Protein AF-A0AA96Q2I9-F1 (afdb_monomer_lite)

Foldseek 3Di:
DDDDDDWDKDKFQCPAVQQPDFPPFDDPDRGMEIETPDPDDPVPDPCPSVVVVVVRCVVPVKYKYWADPPPVVVVVSCVVVPWDFGGWTQHPVPRDIIGMTMGD

Secondary structure (DSSP, 8-state):
-------PEEEESS-SGGGS--BSS--S--S-EEEE------SSSTTHHHHHHHHHHHHHS-EEEEE-TT-HHHHHHHHHTT-EEEEEEE-TTT--EEEEEEE-

pLDDT: mean 85.12, std 15.34, range [35.16, 98.19]

Radius of gyration: 13.35 Å; chains: 1; bounding box: 28×40×28 Å

Sequence (104 aa):
MRSRRYSSISRGVDIDPSYRLIENGAWGNPGEYGVVHRLAGSGNVRGVGEYCLNWAFAQCHHLRVDTHADNLPMQRLLGKLGFTQRGIIYVREDHDPRLAYDKF

Structure (mmCIF, N/CA/C/O backbone):
data_AF-A0AA96Q2I9-F1
#
_entry.id   AF-A0AA96Q2I9-F1
#
loop_
_atom_site.group_PDB
_atom_site.id
_atom_site.type_symbol
_atom_site.label_atom_id
_atom_site.label_alt_id
_atom_site.label_comp_id
_atom_site.label_asym_id
_atom_site.label_entity_id
_atom_site.label_seq_id
_atom_site.pdbx_PDB_ins_code
_atom_site.Cartn_x
_atom_site.Cartn_y
_atom_site.Cartn_z
_atom_site.occupancy
_atom_site.B_iso_or_equiv
_atom_site.auth_seq_id
_atom_site.auth_comp_id
_atom_site.auth_asym_id
_atom_site.auth_atom_id
_atom_site.pdbx_PDB_model_num
ATOM 1 N N . MET A 1 1 ? -9.618 25.478 -15.818 1.00 35.34 1 MET A N 1
ATOM 2 C CA . MET A 1 1 ? -10.262 25.374 -14.486 1.00 35.34 1 MET A CA 1
ATOM 3 C C . MET A 1 1 ? -9.832 24.045 -13.865 1.00 35.34 1 MET A C 1
ATOM 5 O O . MET A 1 1 ? -9.754 23.060 -14.583 1.00 35.34 1 MET A O 1
ATOM 9 N N . ARG A 1 2 ? -9.388 24.049 -12.602 1.00 39.00 2 ARG A N 1
ATOM 10 C CA . ARG A 1 2 ? -8.537 23.017 -11.970 1.00 39.00 2 ARG A CA 1
ATOM 11 C C . ARG A 1 2 ? -9.205 21.631 -11.878 1.00 39.00 2 ARG A C 1
ATOM 13 O O . ARG A 1 2 ? -10.204 21.484 -11.184 1.00 39.00 2 ARG A O 1
ATOM 20 N N . SER A 1 3 ? -8.593 20.616 -12.493 1.00 35.16 3 SER A N 1
ATOM 21 C CA . SER A 1 3 ? -8.926 19.196 -12.300 1.00 35.16 3 SER A CA 1
ATOM 22 C C . SER A 1 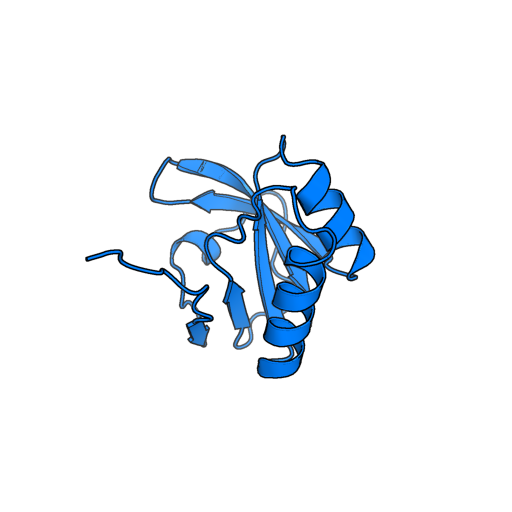3 ? -8.530 18.753 -10.886 1.00 35.16 3 SER A C 1
ATOM 24 O O . SER A 1 3 ? -7.362 18.467 -10.623 1.00 35.16 3 SER A O 1
ATOM 26 N N . ARG A 1 4 ? -9.499 18.683 -9.969 1.00 40.72 4 ARG A N 1
ATOM 27 C CA . ARG A 1 4 ? -9.346 18.000 -8.678 1.00 40.72 4 ARG A CA 1
ATOM 28 C C . ARG A 1 4 ? -9.457 16.492 -8.918 1.00 40.72 4 ARG A C 1
ATOM 30 O O . ARG A 1 4 ? -10.554 15.992 -9.137 1.00 40.72 4 ARG A O 1
ATOM 37 N N . ARG A 1 5 ? -8.333 15.770 -8.908 1.00 35.25 5 ARG A N 1
ATOM 38 C CA . ARG A 1 5 ? -8.345 14.300 -8.874 1.00 35.25 5 ARG A CA 1
ATOM 39 C C . ARG A 1 5 ? -8.586 13.874 -7.427 1.00 35.25 5 ARG A C 1
ATOM 41 O O . ARG A 1 5 ? -7.690 14.003 -6.600 1.00 35.25 5 ARG A O 1
ATOM 48 N N . TYR A 1 6 ? -9.805 13.440 -7.121 1.00 41.75 6 TYR A N 1
ATOM 49 C CA . TYR A 1 6 ? -10.090 12.696 -5.897 1.00 41.75 6 TYR A CA 1
ATOM 50 C C . TYR A 1 6 ? -9.620 11.251 -6.097 1.00 41.75 6 TYR A C 1
ATOM 52 O O . TYR A 1 6 ? -9.762 10.704 -7.190 1.00 41.75 6 TYR A O 1
ATOM 60 N N . SER A 1 7 ? -9.021 10.661 -5.067 1.00 50.88 7 SER A N 1
ATOM 61 C CA . SER A 1 7 ? -8.570 9.270 -5.047 1.00 50.88 7 SER A CA 1
ATOM 62 C C . SER A 1 7 ? -9.736 8.338 -5.399 1.00 50.88 7 SER A C 1
ATOM 64 O O . SER A 1 7 ? -10.703 8.255 -4.647 1.00 50.88 7 SER A O 1
ATOM 66 N N . SER A 1 8 ? -9.684 7.669 -6.551 1.00 61.09 8 SER A N 1
ATOM 67 C CA . SER A 1 8 ? -10.686 6.676 -6.950 1.00 61.09 8 SER A CA 1
ATOM 68 C C . SER A 1 8 ? -10.296 5.302 -6.411 1.00 61.09 8 SER A C 1
ATOM 70 O O . SER A 1 8 ? -9.148 4.889 -6.583 1.00 61.09 8 SER A O 1
ATOM 72 N N . ILE A 1 9 ? -11.245 4.591 -5.800 1.00 66.75 9 ILE A N 1
ATOM 73 C CA . ILE A 1 9 ? -11.108 3.163 -5.496 1.00 66.75 9 ILE A CA 1
ATOM 74 C C . ILE A 1 9 ? -11.709 2.358 -6.651 1.00 66.75 9 ILE A C 1
ATOM 76 O O . ILE A 1 9 ? -12.891 2.501 -6.960 1.00 66.75 9 ILE A O 1
ATOM 80 N N . SER A 1 10 ? -10.895 1.522 -7.285 1.00 74.50 10 SER A N 1
ATOM 81 C CA . SER A 1 10 ? -11.355 0.495 -8.230 1.00 74.50 10 SER A CA 1
ATOM 82 C C . SER A 1 10 ? -11.523 -0.822 -7.469 1.00 74.50 10 SER A C 1
ATOM 84 O O . SER A 1 10 ? -10.743 -1.063 -6.548 1.00 74.50 10 SER A O 1
ATOM 86 N N . ARG A 1 11 ? -12.514 -1.660 -7.813 1.00 76.88 11 ARG A N 1
ATOM 87 C CA . ARG A 1 11 ? -12.771 -2.965 -7.163 1.00 76.88 11 ARG A CA 1
ATOM 88 C C . ARG A 1 11 ? -13.035 -4.069 -8.181 1.00 76.88 11 ARG A C 1
ATOM 90 O O . ARG A 1 11 ? -13.645 -3.795 -9.213 1.00 76.88 11 ARG A O 1
ATOM 97 N N . GLY A 1 12 ? -12.612 -5.290 -7.863 1.00 78.94 12 GLY A N 1
ATOM 98 C CA . GLY A 1 12 ? -12.860 -6.499 -8.653 1.00 78.94 12 GLY A CA 1
ATOM 99 C C . GLY A 1 12 ? -11.698 -7.491 -8.570 1.00 78.94 12 GLY A C 1
ATOM 100 O O . GLY A 1 12 ? -10.789 -7.329 -7.755 1.00 78.94 12 GLY A O 1
ATOM 101 N N . VAL A 1 13 ? -11.715 -8.501 -9.438 1.00 74.06 13 VAL A N 1
ATOM 102 C CA . VAL A 1 13 ? -10.584 -9.419 -9.659 1.00 74.06 13 VAL A CA 1
ATOM 103 C C . VAL A 1 13 ? -9.685 -8.851 -10.762 1.00 74.06 13 VAL A C 1
ATOM 105 O O . VAL A 1 13 ? -10.188 -8.370 -11.775 1.00 74.06 13 VAL A O 1
ATOM 108 N N . ASP A 1 14 ? -8.363 -8.889 -10.569 1.00 77.81 14 ASP A N 1
ATOM 109 C CA . ASP A 1 14 ? -7.349 -8.499 -11.570 1.00 77.81 14 ASP A CA 1
ATOM 110 C C . ASP A 1 14 ? -7.529 -7.106 -12.201 1.00 77.81 14 ASP A C 1
ATOM 112 O O . ASP A 1 14 ? -7.186 -6.869 -13.369 1.00 77.81 14 ASP A O 1
ATOM 116 N N . ILE A 1 15 ? -8.037 -6.169 -11.398 1.00 81.88 15 ILE A N 1
ATOM 117 C CA . ILE A 1 15 ? -8.396 -4.803 -11.806 1.00 81.88 15 ILE A CA 1
ATOM 118 C C . ILE A 1 15 ? -7.206 -3.896 -12.108 1.00 81.88 15 ILE A C 1
ATOM 120 O O . ILE A 1 15 ? -7.361 -2.901 -12.813 1.00 81.88 15 ILE A O 1
ATOM 124 N N . ASP A 1 16 ? -6.029 -4.241 -11.592 1.00 83.25 16 ASP A N 1
ATOM 125 C CA . ASP A 1 16 ? -4.771 -3.581 -11.918 1.00 83.25 16 ASP A CA 1
ATOM 126 C C . ASP A 1 16 ? -3.790 -4.635 -12.447 1.00 83.25 16 ASP A C 1
ATOM 128 O O . ASP A 1 16 ? -3.395 -5.540 -11.701 1.00 83.25 16 ASP A O 1
ATOM 132 N N . PRO A 1 17 ? -3.377 -4.544 -13.722 1.00 88.00 17 PRO A N 1
ATOM 133 C CA . PRO A 1 17 ? -2.407 -5.463 -14.294 1.00 88.00 17 PRO A CA 1
ATOM 134 C C . PRO A 1 17 ? -1.063 -5.529 -13.554 1.00 88.00 17 PRO A C 1
ATOM 136 O O . PRO A 1 17 ? -0.405 -6.565 -13.631 1.00 88.00 17 PRO A O 1
ATOM 139 N N . SER A 1 18 ? -0.661 -4.468 -12.848 1.00 89.06 18 SER A N 1
ATOM 140 C CA . SER A 1 18 ? 0.579 -4.417 -12.057 1.00 89.06 18 SER A CA 1
ATOM 141 C C . SER A 1 18 ? 0.523 -5.327 -10.825 1.00 89.06 18 SER A C 1
ATOM 143 O O . SER A 1 18 ? 1.555 -5.692 -10.281 1.00 89.06 18 SER A O 1
ATOM 145 N N . TYR A 1 19 ? -0.676 -5.735 -10.400 1.00 90.19 19 TYR A N 1
ATOM 146 C CA . TYR A 1 19 ? -0.898 -6.550 -9.201 1.00 90.19 19 TYR A CA 1
ATOM 147 C C . TYR A 1 19 ? -1.041 -8.046 -9.520 1.00 90.19 19 TYR A C 1
ATOM 149 O O . TYR A 1 19 ? -1.229 -8.854 -8.610 1.00 90.19 19 TYR A O 1
ATOM 157 N N . ARG A 1 20 ? -0.961 -8.433 -10.800 1.00 89.19 20 ARG A N 1
ATOM 158 C CA . ARG A 1 20 ? -1.087 -9.837 -11.233 1.00 89.19 20 ARG A CA 1
ATOM 159 C C . ARG A 1 20 ? 0.162 -10.658 -10.946 1.00 89.19 20 ARG A C 1
ATOM 161 O O . ARG A 1 20 ? 0.062 -11.854 -10.699 1.00 89.19 20 ARG A O 1
ATOM 168 N N . LEU A 1 21 ? 1.326 -10.017 -11.008 1.00 90.75 21 LEU A N 1
ATOM 169 C CA . LEU A 1 21 ? 2.616 -10.634 -10.736 1.00 90.75 21 LEU A CA 1
ATOM 170 C C . LEU A 1 21 ? 3.186 -10.024 -9.465 1.00 90.75 21 LEU A C 1
ATOM 172 O O . LEU A 1 21 ? 3.232 -8.805 -9.333 1.00 90.75 21 LEU A O 1
ATOM 176 N N . ILE A 1 22 ? 3.606 -10.886 -8.548 1.00 95.06 22 ILE A N 1
ATOM 177 C CA . ILE A 1 22 ? 4.281 -10.505 -7.315 1.00 95.06 22 ILE A CA 1
ATOM 178 C C . ILE A 1 22 ? 5.518 -11.385 -7.157 1.00 95.06 22 ILE A C 1
ATOM 180 O O . ILE A 1 22 ? 5.452 -12.602 -7.319 1.00 95.06 22 ILE A O 1
ATOM 184 N N . GLU A 1 23 ? 6.652 -10.754 -6.883 1.00 96.88 23 GLU A N 1
ATOM 185 C CA . GLU A 1 23 ? 7.930 -11.414 -6.641 1.00 96.88 23 GLU A CA 1
ATOM 186 C C . GLU A 1 23 ? 8.245 -11.446 -5.147 1.00 96.88 23 GLU A C 1
ATOM 188 O O . GLU A 1 23 ? 7.790 -10.597 -4.375 1.00 96.88 23 GLU A O 1
ATOM 193 N N . ASN A 1 24 ? 9.059 -12.421 -4.736 1.00 96.00 24 ASN A N 1
ATOM 194 C CA . ASN A 1 24 ? 9.500 -12.587 -3.348 1.00 96.00 24 ASN A CA 1
ATOM 195 C C . ASN A 1 24 ? 8.339 -12.661 -2.339 1.00 96.00 24 ASN A C 1
ATOM 197 O O . ASN A 1 24 ? 8.443 -12.174 -1.214 1.00 96.00 24 ASN A O 1
ATOM 201 N N . GLY A 1 25 ? 7.234 -13.284 -2.754 1.00 95.56 25 GLY A N 1
ATOM 202 C CA . GLY A 1 25 ? 6.091 -13.588 -1.905 1.00 95.56 25 GLY A CA 1
ATOM 203 C C . GLY A 1 25 ? 4.816 -13.834 -2.710 1.00 95.56 25 GLY A C 1
ATOM 204 O O . GLY A 1 25 ? 4.880 -14.231 -3.871 1.00 95.56 25 GLY A O 1
ATOM 205 N N . ALA A 1 26 ? 3.660 -13.664 -2.073 1.00 95.94 26 ALA A N 1
ATOM 206 C CA . ALA A 1 26 ? 2.350 -13.938 -2.656 1.00 95.94 26 ALA A CA 1
ATOM 207 C C . ALA A 1 26 ? 1.253 -13.135 -1.946 1.00 95.94 26 ALA A C 1
ATOM 209 O O . ALA A 1 26 ? 1.360 -12.849 -0.752 1.00 95.94 26 ALA A O 1
ATOM 210 N N . TRP A 1 27 ? 0.171 -12.816 -2.662 1.00 95.25 27 TRP A N 1
ATOM 211 C CA . TRP A 1 27 ? -1.037 -12.240 -2.063 1.00 95.25 27 TRP A CA 1
ATOM 212 C C . TRP A 1 27 ? -1.674 -13.209 -1.063 1.00 95.25 27 TRP A C 1
ATOM 214 O O . TRP A 1 27 ? -1.718 -14.413 -1.308 1.00 95.25 27 TRP A O 1
ATOM 224 N N . GLY A 1 28 ? -2.197 -12.692 0.051 1.00 93.69 28 GLY A N 1
ATOM 225 C CA . GLY A 1 28 ? -2.799 -13.529 1.091 1.00 93.69 28 GLY A CA 1
ATOM 226 C C . GLY A 1 28 ? -4.216 -14.005 0.764 1.00 93.69 28 GLY A C 1
ATOM 227 O O . GLY A 1 28 ? -4.673 -14.988 1.343 1.00 93.69 28 GLY A O 1
ATOM 228 N N . ASN A 1 29 ? -4.904 -13.337 -0.168 1.00 90.75 29 ASN A N 1
ATOM 229 C CA . ASN A 1 29 ? -6.245 -13.704 -0.613 1.00 90.75 29 ASN A CA 1
ATOM 230 C C . ASN A 1 29 ? -6.404 -13.457 -2.135 1.00 90.75 29 ASN A C 1
ATOM 232 O O . ASN A 1 29 ? -6.099 -12.352 -2.607 1.00 90.75 29 ASN A O 1
ATOM 236 N N . PRO A 1 30 ? -6.861 -14.457 -2.920 1.00 86.94 30 PRO A N 1
ATOM 237 C CA . PRO A 1 30 ? -7.075 -14.322 -4.364 1.00 86.94 30 PRO A CA 1
ATOM 238 C C . PRO A 1 30 ? -8.418 -13.671 -4.745 1.00 86.94 30 PRO A C 1
ATOM 240 O O . PRO A 1 30 ? -8.649 -13.429 -5.926 1.00 86.94 30 PRO A O 1
ATOM 243 N N . GLY A 1 31 ? -9.312 -13.424 -3.784 1.00 87.75 31 GLY A N 1
ATOM 244 C CA . GLY A 1 31 ? -10.634 -12.843 -4.017 1.00 87.75 31 GLY A CA 1
ATOM 245 C C . GLY A 1 31 ? -10.601 -11.383 -4.471 1.00 87.75 31 GLY A C 1
ATOM 246 O O . GLY A 1 31 ? -9.542 -10.762 -4.573 1.00 87.75 31 GLY A O 1
ATOM 247 N N . GLU A 1 32 ? -11.788 -10.826 -4.719 1.00 90.56 32 GLU A N 1
ATOM 248 C CA . GLU A 1 32 ? -11.950 -9.421 -5.099 1.00 90.56 32 GLU A CA 1
ATOM 249 C C . GLU A 1 32 ? -11.269 -8.489 -4.101 1.00 90.56 32 GLU A C 1
ATOM 251 O O . GLU A 1 32 ? -11.383 -8.668 -2.888 1.00 90.56 32 GLU A O 1
ATOM 256 N N . TYR A 1 33 ? -10.578 -7.482 -4.622 1.00 92.06 33 TYR A N 1
ATOM 257 C CA . TYR A 1 33 ? -9.890 -6.481 -3.821 1.00 92.06 33 TYR A CA 1
ATOM 258 C C . TYR A 1 33 ? -10.135 -5.086 -4.382 1.00 92.06 33 TYR A C 1
ATOM 260 O O . TYR A 1 33 ? -10.466 -4.902 -5.556 1.00 92.06 33 TYR A O 1
ATOM 268 N N . GLY A 1 34 ? -9.970 -4.084 -3.525 1.00 91.81 34 GLY A N 1
ATOM 269 C CA . GLY A 1 34 ? -9.847 -2.695 -3.927 1.00 91.81 34 GLY A CA 1
ATOM 270 C C . GLY A 1 34 ? -8.386 -2.273 -4.076 1.00 91.81 34 GLY A C 1
ATOM 271 O O . GLY A 1 34 ? -7.519 -2.747 -3.339 1.00 91.81 34 GLY A O 1
ATOM 272 N N . VAL A 1 35 ? -8.120 -1.340 -4.989 1.00 89.31 35 VAL A N 1
ATOM 273 C CA . VAL A 1 35 ? -6.819 -0.657 -5.111 1.00 89.31 35 VAL A CA 1
ATOM 274 C C . VAL A 1 35 ? -7.006 0.835 -4.884 1.00 89.31 35 VAL A C 1
ATOM 276 O O . VAL A 1 35 ? -7.946 1.446 -5.402 1.00 89.31 35 VAL A O 1
ATOM 279 N N . VAL A 1 36 ? -6.099 1.431 -4.110 1.00 84.44 36 VAL A N 1
ATOM 280 C CA . VAL A 1 36 ? -6.032 2.882 -3.901 1.00 84.44 36 VAL A CA 1
ATOM 281 C C . VAL A 1 36 ? -4.815 3.428 -4.640 1.00 84.44 36 VAL A C 1
ATOM 283 O O . VAL A 1 36 ? -3.686 3.288 -4.182 1.00 84.44 36 VAL A O 1
ATOM 286 N N . HIS A 1 37 ? -5.041 4.097 -5.770 1.00 75.00 37 HIS A N 1
ATOM 287 C CA . HIS A 1 37 ? -3.959 4.720 -6.532 1.00 75.00 37 HIS A CA 1
ATOM 288 C C . HIS A 1 37 ? -3.629 6.121 -6.012 1.00 75.00 37 HIS A C 1
ATOM 290 O O . HIS A 1 37 ? -4.526 6.926 -5.751 1.00 75.00 37 HIS A O 1
ATOM 296 N N . ARG A 1 38 ? -2.330 6.452 -5.981 1.00 68.06 38 ARG A N 1
ATOM 297 C CA . ARG A 1 38 ? -1.816 7.820 -5.770 1.00 68.06 38 ARG A CA 1
ATOM 298 C C . ARG A 1 38 ? -2.329 8.480 -4.484 1.00 68.06 38 ARG A C 1
ATOM 300 O O . ARG A 1 38 ? -2.804 9.616 -4.496 1.00 68.06 38 ARG A O 1
ATOM 307 N N . LEU A 1 39 ? -2.186 7.786 -3.356 1.00 68.25 39 LEU A N 1
ATOM 308 C CA . LEU A 1 39 ? -2.380 8.394 -2.044 1.00 68.25 39 LEU A CA 1
ATOM 309 C C . LEU A 1 39 ? -1.207 9.343 -1.748 1.00 68.25 39 LEU A C 1
ATOM 311 O O . LEU A 1 39 ? -0.154 8.933 -1.270 1.00 68.25 39 LEU A O 1
ATOM 315 N N . ALA A 1 40 ? -1.385 10.619 -2.083 1.00 62.78 40 ALA A N 1
ATOM 316 C CA . ALA A 1 40 ? -0.407 11.676 -1.855 1.00 62.78 40 ALA A CA 1
ATOM 317 C C . ALA A 1 40 ? -1.041 12.780 -1.000 1.00 62.78 40 ALA A C 1
ATOM 319 O O . ALA A 1 40 ? -2.050 13.377 -1.376 1.00 62.78 40 ALA A O 1
ATOM 320 N N . GLY A 1 41 ? -0.449 13.049 0.162 1.00 63.38 41 GLY A N 1
ATOM 321 C CA . GLY A 1 41 ? -0.787 14.196 1.000 1.00 63.38 41 GLY A CA 1
ATOM 322 C C . GLY A 1 41 ? 0.323 15.239 0.934 1.00 63.38 41 GLY A C 1
ATOM 323 O O . GLY A 1 41 ? 1.493 14.885 0.858 1.00 63.38 41 GLY A O 1
ATOM 324 N N . SER A 1 42 ? -0.022 16.524 1.027 1.00 62.03 42 SER A N 1
ATOM 325 C CA . SER A 1 42 ? 0.955 17.626 1.067 1.00 62.03 42 SER A CA 1
ATOM 326 C C . SER A 1 42 ? 1.799 17.674 2.351 1.00 62.03 42 SER A C 1
ATOM 328 O O . SER A 1 42 ? 2.580 18.600 2.526 1.00 62.03 42 SER A O 1
ATOM 330 N N . GLY A 1 43 ? 1.604 16.743 3.292 1.00 64.38 43 GLY A N 1
ATOM 331 C CA . GLY A 1 43 ? 2.250 16.733 4.611 1.00 64.38 43 GLY A CA 1
ATOM 332 C C . GLY A 1 43 ? 1.708 17.775 5.600 1.00 64.38 43 GLY A C 1
ATOM 333 O O . GLY A 1 43 ? 1.862 17.605 6.806 1.00 64.38 43 GLY A O 1
ATOM 334 N N . ASN A 1 44 ? 1.004 18.802 5.113 1.00 68.94 44 ASN A N 1
ATOM 335 C CA . ASN A 1 44 ? 0.473 19.903 5.926 1.00 68.94 44 ASN A CA 1
ATOM 336 C C . ASN A 1 44 ? -0.678 19.484 6.851 1.00 68.94 44 ASN A C 1
ATOM 338 O O . ASN A 1 44 ? -0.910 20.117 7.877 1.00 68.94 44 ASN A O 1
ATOM 342 N N . VAL A 1 45 ? -1.402 18.420 6.492 1.00 72.12 45 VAL A N 1
ATOM 343 C CA . VAL A 1 45 ? -2.486 17.856 7.301 1.00 72.12 45 VAL A CA 1
ATOM 344 C C . VAL A 1 45 ? -2.128 16.419 7.648 1.00 72.12 45 VAL A C 1
ATOM 346 O O . VAL A 1 45 ? -1.982 15.564 6.772 1.00 72.12 45 VAL A O 1
ATOM 349 N N . ARG A 1 46 ? -1.976 16.155 8.946 1.00 78.06 46 ARG A N 1
ATOM 350 C CA . ARG A 1 46 ? -1.700 14.812 9.464 1.00 78.06 46 ARG A CA 1
ATOM 351 C C . ARG A 1 46 ? -2.963 13.950 9.382 1.00 78.06 46 ARG A C 1
ATOM 353 O O . ARG A 1 46 ? -4.070 14.453 9.523 1.00 78.06 46 ARG A O 1
ATOM 360 N N . GLY A 1 47 ? -2.795 12.648 9.160 1.00 83.19 47 GLY A N 1
ATOM 361 C CA . GLY A 1 47 ? -3.891 11.672 9.228 1.00 83.19 47 GLY A CA 1
ATOM 362 C C . GLY A 1 47 ? -4.743 11.512 7.964 1.00 83.19 47 GLY A C 1
ATOM 363 O O . GLY A 1 47 ? -5.560 10.600 7.918 1.00 83.19 47 GLY A O 1
ATOM 364 N N . VAL A 1 48 ? -4.534 12.307 6.907 1.00 85.88 48 VAL A N 1
ATOM 365 C CA . VAL A 1 48 ? -5.304 12.165 5.650 1.00 85.88 48 VAL A CA 1
ATOM 366 C C . VAL A 1 48 ? -5.129 10.774 5.036 1.00 85.88 48 VAL A C 1
ATOM 368 O O . VAL A 1 48 ? -6.107 10.150 4.640 1.00 85.88 48 VAL A O 1
ATOM 371 N N . GLY A 1 49 ? -3.897 10.258 5.006 1.00 87.50 49 GLY A N 1
ATOM 372 C CA . GLY A 1 49 ? -3.640 8.919 4.473 1.00 87.50 49 GLY A CA 1
ATOM 373 C C . GLY A 1 49 ? -4.317 7.816 5.281 1.00 87.50 49 GLY A C 1
ATOM 374 O O . GLY A 1 49 ? -4.921 6.916 4.706 1.00 87.50 49 GLY A O 1
ATOM 375 N N . GLU A 1 50 ? -4.283 7.932 6.609 1.00 91.50 50 GLU A N 1
ATOM 376 C CA . GLU A 1 50 ? -4.967 7.011 7.519 1.00 91.50 50 GLU A CA 1
ATOM 377 C C . GLU A 1 50 ? -6.479 7.013 7.289 1.00 91.50 50 GLU A C 1
ATOM 379 O O . GLU A 1 50 ? -7.082 5.956 7.118 1.00 91.50 50 GLU A O 1
ATOM 384 N N . TYR A 1 51 ? -7.078 8.201 7.208 1.00 90.81 51 TYR A N 1
ATOM 385 C CA . TYR A 1 51 ? -8.500 8.358 6.928 1.00 90.81 51 TYR A CA 1
ATOM 386 C C . TYR A 1 51 ? -8.891 7.727 5.586 1.00 90.81 51 TYR A C 1
ATOM 388 O O . TYR A 1 51 ? -9.830 6.936 5.529 1.00 90.81 51 TYR A O 1
ATOM 396 N N . CYS A 1 52 ? -8.150 8.026 4.515 1.00 89.88 52 CYS A N 1
ATOM 397 C CA . CYS A 1 52 ? -8.431 7.492 3.185 1.00 89.88 52 CYS A CA 1
ATOM 398 C C . CYS A 1 52 ? -8.319 5.963 3.132 1.00 89.88 52 CYS A C 1
ATOM 400 O O . CYS A 1 52 ? -9.200 5.318 2.566 1.00 89.88 52 CYS A O 1
ATOM 402 N N . LEU A 1 53 ? -7.274 5.379 3.728 1.00 92.12 53 LEU A N 1
ATOM 403 C CA . LEU A 1 53 ? -7.086 3.925 3.749 1.00 92.12 53 LEU A CA 1
ATOM 404 C C . LEU A 1 53 ? -8.167 3.225 4.577 1.00 92.12 53 LEU A C 1
ATOM 406 O O . LEU A 1 53 ? -8.719 2.224 4.128 1.00 92.12 53 LEU A O 1
ATOM 410 N N . ASN A 1 54 ? -8.527 3.770 5.742 1.00 93.69 54 ASN A N 1
ATOM 411 C CA . ASN A 1 54 ? -9.604 3.214 6.564 1.00 93.69 54 ASN A CA 1
ATOM 412 C C . ASN A 1 54 ? -10.962 3.298 5.859 1.00 93.69 54 ASN A C 1
ATOM 414 O O . ASN A 1 54 ? -11.713 2.324 5.858 1.00 93.69 54 ASN A O 1
ATOM 418 N N . TRP A 1 55 ? -11.263 4.428 5.214 1.00 91.69 55 TRP A N 1
ATOM 419 C CA . TRP A 1 55 ? -12.496 4.589 4.445 1.00 91.69 55 TRP A CA 1
ATOM 420 C C . TRP A 1 55 ? -12.566 3.610 3.264 1.00 91.69 55 TRP A C 1
ATOM 422 O O . TRP A 1 55 ? -13.595 2.966 3.059 1.00 91.69 55 TRP A O 1
ATOM 432 N N . ALA A 1 56 ? -11.463 3.456 2.523 1.00 91.44 56 ALA A N 1
ATOM 433 C CA . ALA A 1 56 ? -11.354 2.513 1.413 1.00 91.44 56 ALA A CA 1
ATOM 434 C C . ALA A 1 56 ? -11.450 1.050 1.880 1.00 91.44 56 ALA A C 1
ATOM 436 O O . ALA A 1 56 ? -12.000 0.206 1.171 1.00 91.44 56 ALA A O 1
ATOM 437 N N . PHE A 1 57 ? -10.952 0.740 3.080 1.00 93.00 57 PHE A N 1
ATOM 438 C CA . PHE A 1 57 ? -11.036 -0.605 3.637 1.00 93.00 57 PHE A CA 1
ATOM 439 C C . PHE A 1 57 ? -12.465 -0.932 4.066 1.00 93.00 57 PHE A C 1
ATOM 441 O O . PHE A 1 57 ? -12.988 -1.969 3.680 1.00 93.00 57 PHE A O 1
ATOM 448 N N . ALA A 1 58 ? -13.143 -0.017 4.766 1.00 93.19 58 ALA A N 1
ATOM 449 C CA . ALA A 1 58 ? -14.549 -0.171 5.168 1.00 93.19 58 ALA A CA 1
ATOM 450 C C . ALA A 1 58 ? -15.512 -0.362 3.981 1.00 93.19 58 ALA A C 1
ATOM 452 O O . ALA A 1 58 ? -16.646 -0.794 4.136 1.00 93.19 58 ALA A O 1
ATOM 453 N N . GLN A 1 59 ? -15.050 -0.000 2.792 1.00 88.81 59 GLN A N 1
ATOM 454 C CA . GLN A 1 59 ? -15.770 -0.059 1.538 1.00 88.81 59 GLN A CA 1
ATOM 455 C C . GLN A 1 59 ? -15.794 -1.480 0.939 1.00 88.81 59 GLN A C 1
ATOM 457 O O . GLN A 1 59 ? -16.811 -1.867 0.366 1.00 88.81 59 GLN A O 1
ATOM 462 N N . CYS A 1 60 ? -14.699 -2.243 1.028 1.00 87.44 60 CYS A N 1
ATOM 463 C CA . CYS A 1 60 ? -14.537 -3.528 0.325 1.00 87.44 60 CYS A CA 1
ATOM 464 C C . CYS A 1 60 ? -13.972 -4.668 1.177 1.00 87.44 60 CYS A C 1
ATOM 466 O O . CYS A 1 60 ? -13.954 -5.800 0.714 1.00 87.44 60 CYS A O 1
ATOM 468 N N . HIS A 1 61 ? -13.501 -4.376 2.388 1.00 92.94 61 HIS A N 1
ATOM 469 C CA . HIS A 1 61 ? -12.895 -5.320 3.327 1.00 92.94 61 HIS A CA 1
ATOM 470 C C . HIS A 1 61 ? -11.701 -6.117 2.792 1.00 92.94 61 HIS A C 1
ATOM 472 O O . HIS A 1 61 ? -11.199 -6.967 3.502 1.00 92.94 61 HIS A O 1
ATOM 478 N N . HIS A 1 62 ? -11.201 -5.818 1.594 1.00 94.56 62 HIS A N 1
ATOM 479 C CA . HIS A 1 62 ? -9.979 -6.383 1.045 1.00 94.56 62 HIS A CA 1
ATOM 480 C C . HIS A 1 62 ? -9.302 -5.321 0.184 1.00 94.56 62 HIS A C 1
ATOM 482 O O . HIS A 1 62 ? -9.828 -4.915 -0.850 1.00 94.56 62 HIS A O 1
ATOM 488 N N . LEU A 1 63 ? -8.144 -4.834 0.620 1.00 94.56 63 LEU A N 1
ATOM 489 C CA . LEU A 1 63 ? -7.385 -3.809 -0.085 1.00 94.56 63 LEU A CA 1
ATOM 490 C C . LEU A 1 63 ? -5.984 -4.288 -0.407 1.00 94.56 63 LEU A C 1
ATOM 492 O O . LEU A 1 63 ? -5.320 -4.877 0.445 1.00 94.56 63 LEU A O 1
ATOM 496 N N . ARG A 1 64 ? -5.512 -3.913 -1.595 1.00 94.94 64 ARG A N 1
ATOM 497 C CA . ARG A 1 64 ? -4.103 -3.978 -1.968 1.00 94.94 64 ARG A CA 1
ATOM 498 C C . ARG A 1 64 ? -3.563 -2.569 -2.201 1.00 94.94 64 ARG A C 1
ATOM 500 O O . ARG A 1 64 ? -4.254 -1.706 -2.747 1.00 94.94 64 ARG A O 1
ATOM 507 N N . VAL A 1 65 ? -2.342 -2.331 -1.734 1.00 93.81 65 VAL A N 1
ATOM 508 C CA . VAL A 1 65 ? -1.651 -1.037 -1.810 1.00 93.81 65 VAL A CA 1
ATOM 509 C C . VAL A 1 65 ? -0.174 -1.286 -2.079 1.00 93.81 65 VAL A C 1
ATOM 511 O O . VAL A 1 65 ? 0.402 -2.227 -1.539 1.00 93.81 65 VAL A O 1
ATOM 514 N N . ASP A 1 66 ? 0.453 -0.420 -2.863 1.00 93.75 66 ASP A N 1
ATOM 515 C CA . ASP A 1 66 ? 1.888 -0.447 -3.112 1.00 93.75 66 ASP A CA 1
ATOM 516 C C . ASP A 1 66 ? 2.559 0.876 -2.715 1.00 93.75 66 ASP A C 1
ATOM 518 O O . ASP A 1 66 ? 1.919 1.928 -2.596 1.00 93.75 66 ASP A O 1
ATOM 522 N N . THR A 1 67 ? 3.862 0.825 -2.436 1.00 92.94 67 THR A N 1
ATOM 523 C CA . THR A 1 67 ? 4.652 2.029 -2.170 1.00 92.94 67 THR A CA 1
ATOM 524 C C . THR A 1 67 ? 6.135 1.841 -2.487 1.00 92.94 67 THR A C 1
ATOM 526 O O . THR A 1 67 ? 6.629 0.715 -2.542 1.00 92.94 67 THR A O 1
ATOM 529 N N . HIS A 1 68 ? 6.867 2.943 -2.688 1.00 93.12 68 HIS A N 1
ATOM 530 C CA . HIS A 1 68 ? 8.319 2.900 -2.895 1.00 93.12 68 HIS A CA 1
ATOM 531 C C . HIS A 1 68 ? 9.038 2.419 -1.628 1.00 93.12 68 HIS A C 1
ATOM 533 O O . HIS A 1 68 ? 8.631 2.756 -0.509 1.00 93.12 68 HIS A O 1
ATOM 539 N N . ALA A 1 69 ? 10.160 1.717 -1.795 1.00 94.06 69 ALA A N 1
ATOM 540 C CA . ALA A 1 69 ? 11.012 1.290 -0.682 1.00 94.06 69 ALA A CA 1
ATOM 541 C C . ALA A 1 69 ? 11.544 2.473 0.158 1.00 94.06 69 ALA A C 1
ATOM 543 O O . ALA A 1 69 ? 11.765 2.333 1.358 1.00 94.06 69 ALA A O 1
ATOM 544 N N . ASP A 1 70 ? 11.641 3.662 -0.440 1.00 93.69 70 ASP A N 1
ATOM 545 C CA . ASP A 1 70 ? 12.083 4.886 0.245 1.00 93.69 70 ASP A CA 1
ATOM 546 C C . ASP A 1 70 ? 10.937 5.647 0.928 1.00 93.69 70 ASP A C 1
ATOM 548 O O . ASP A 1 70 ? 11.167 6.558 1.726 1.00 93.69 70 ASP A O 1
ATOM 552 N N . ASN A 1 71 ? 9.678 5.278 0.664 1.00 91.19 71 ASN A N 1
ATOM 553 C CA . ASN A 1 71 ? 8.516 5.903 1.292 1.00 91.19 71 ASN A CA 1
ATOM 554 C C . ASN A 1 71 ? 8.258 5.315 2.689 1.00 91.19 71 ASN A C 1
ATOM 556 O O . ASN A 1 71 ? 7.205 4.739 2.981 1.00 91.19 71 ASN A O 1
ATOM 560 N N . LEU A 1 72 ? 9.241 5.484 3.575 1.00 93.44 72 LEU A N 1
ATOM 561 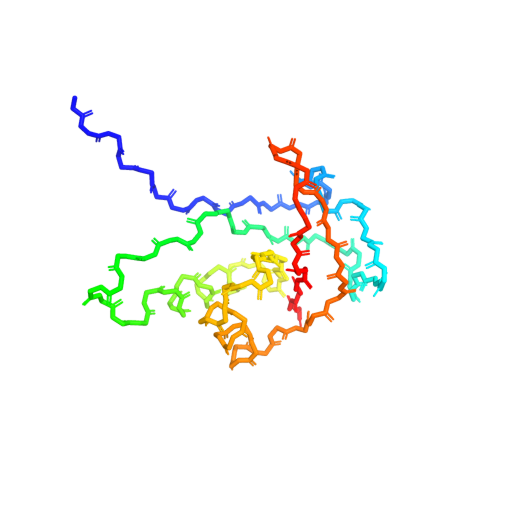C CA . LEU A 1 72 ? 9.188 5.031 4.964 1.00 93.44 72 LEU A CA 1
ATOM 562 C C . LEU A 1 72 ? 7.937 5.527 5.717 1.00 93.44 72 LEU A C 1
ATOM 564 O O . LEU A 1 72 ? 7.383 4.748 6.497 1.00 93.44 72 LEU A O 1
ATOM 568 N N . PRO A 1 73 ? 7.436 6.768 5.512 1.00 91.44 73 PRO A N 1
ATOM 569 C CA . PRO A 1 73 ? 6.188 7.201 6.137 1.00 91.44 73 PRO A CA 1
ATOM 570 C C . PRO A 1 73 ? 4.982 6.335 5.752 1.00 91.44 73 PRO A C 1
ATOM 572 O O . PRO A 1 73 ? 4.207 5.956 6.631 1.00 91.44 73 PRO A O 1
ATOM 575 N N . MET A 1 74 ? 4.836 5.986 4.469 1.00 92.38 74 MET A N 1
ATOM 576 C CA . MET A 1 74 ? 3.739 5.136 4.003 1.00 92.38 74 MET A CA 1
ATOM 577 C C . MET A 1 74 ? 3.878 3.703 4.522 1.00 92.38 74 MET A C 1
ATOM 579 O O . MET A 1 74 ? 2.899 3.141 4.999 1.00 92.38 74 MET A O 1
ATOM 583 N N . GLN A 1 75 ? 5.087 3.134 4.527 1.00 94.81 75 GLN A N 1
ATOM 584 C CA . GLN A 1 75 ? 5.323 1.792 5.080 1.00 94.81 75 GLN A CA 1
ATOM 585 C C . GLN A 1 75 ? 4.952 1.711 6.567 1.00 94.81 75 GLN A C 1
ATOM 587 O O . GLN A 1 75 ? 4.266 0.782 6.993 1.00 94.81 75 GLN A O 1
ATOM 592 N N . ARG A 1 76 ? 5.335 2.724 7.361 1.00 95.44 76 ARG A N 1
ATOM 593 C CA . ARG A 1 76 ? 4.950 2.821 8.779 1.00 95.44 76 ARG A CA 1
ATOM 594 C C . ARG A 1 76 ? 3.440 2.958 8.952 1.00 95.44 76 ARG A C 1
ATOM 596 O O . ARG A 1 76 ? 2.879 2.345 9.856 1.00 95.44 76 ARG A O 1
ATOM 603 N N . LEU A 1 77 ? 2.782 3.749 8.101 1.00 94.50 77 LEU A N 1
ATOM 604 C CA . LEU A 1 77 ? 1.329 3.897 8.119 1.00 94.50 7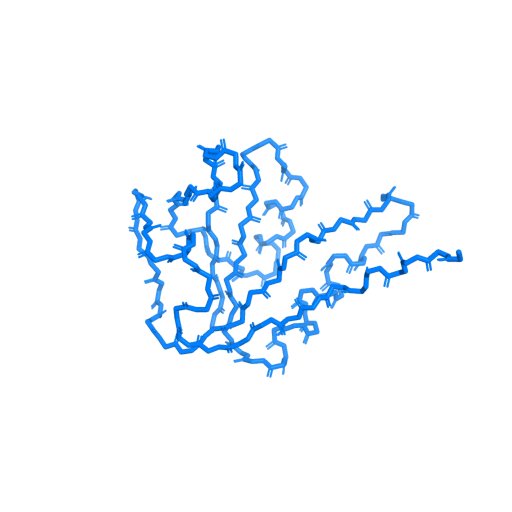7 LEU A CA 1
ATOM 605 C C . LEU A 1 77 ? 0.628 2.570 7.803 1.00 94.50 77 LEU A C 1
ATOM 607 O O . LEU A 1 77 ? -0.268 2.172 8.540 1.00 94.50 77 LEU A O 1
ATOM 611 N N . LEU A 1 78 ? 1.049 1.870 6.751 1.00 95.69 78 LEU A N 1
ATOM 612 C CA . LEU A 1 78 ? 0.491 0.573 6.367 1.00 95.69 78 LEU A CA 1
ATOM 613 C C . LEU A 1 78 ? 0.658 -0.456 7.493 1.00 95.69 78 LEU A C 1
ATOM 615 O O . LEU A 1 78 ? -0.321 -1.097 7.876 1.00 95.69 78 LEU A O 1
ATOM 619 N N . GLY A 1 79 ? 1.845 -0.523 8.105 1.00 97.06 79 GLY A N 1
ATOM 620 C CA . GLY A 1 79 ? 2.087 -1.360 9.283 1.00 97.06 79 GLY A CA 1
ATOM 621 C C . GLY A 1 79 ? 1.181 -1.000 10.468 1.00 97.06 79 GLY A C 1
ATOM 622 O O . GLY A 1 79 ? 0.557 -1.881 11.052 1.00 97.06 79 GLY A O 1
ATOM 623 N N . LYS A 1 80 ? 1.021 0.297 10.779 1.00 96.94 80 LYS A N 1
ATOM 624 C CA . LYS A 1 80 ? 0.099 0.778 11.829 1.00 96.94 80 LYS A CA 1
ATOM 625 C C . LYS A 1 80 ? -1.349 0.346 11.567 1.00 96.94 80 LYS A C 1
ATOM 627 O O . LYS A 1 80 ? -2.075 0.045 12.509 1.00 96.94 80 LYS A O 1
ATOM 632 N N . LEU A 1 81 ? -1.778 0.330 10.305 1.00 96.75 81 LEU A N 1
ATOM 633 C CA . LEU A 1 81 ? -3.146 -0.021 9.911 1.00 96.75 81 LEU A CA 1
ATOM 634 C C . LEU A 1 81 ? -3.379 -1.528 9.733 1.00 96.75 81 LEU A C 1
ATOM 636 O O . LEU A 1 81 ? -4.490 -1.926 9.367 1.00 96.75 81 LEU A O 1
ATOM 640 N N . GLY A 1 82 ? -2.374 -2.360 10.016 1.00 97.31 82 GLY A N 1
ATOM 641 C CA . GLY A 1 82 ? -2.479 -3.8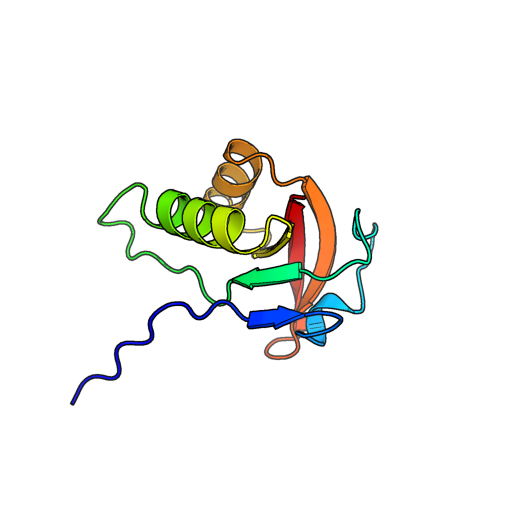17 9.960 1.00 97.31 82 GLY A CA 1
ATOM 642 C C . GLY A 1 82 ? -2.410 -4.394 8.548 1.00 97.31 82 GLY A C 1
ATOM 643 O O . GLY A 1 82 ? -2.916 -5.488 8.318 1.00 97.31 82 GLY A O 1
ATOM 644 N N . PHE A 1 83 ? -1.824 -3.669 7.594 1.00 97.62 83 PHE A N 1
ATOM 645 C CA . PHE A 1 83 ? -1.483 -4.247 6.298 1.00 97.62 83 PHE A CA 1
ATOM 646 C C . PHE A 1 83 ? -0.253 -5.147 6.427 1.00 97.62 83 PHE A C 1
ATOM 648 O O . PHE A 1 83 ? 0.691 -4.828 7.151 1.00 97.62 83 PHE A O 1
ATOM 655 N N . THR A 1 84 ? -0.239 -6.243 5.674 1.00 98.19 84 THR A N 1
ATOM 656 C CA . THR A 1 84 ? 0.886 -7.181 5.613 1.00 98.19 84 THR A CA 1
ATOM 657 C C . THR A 1 84 ? 1.653 -6.977 4.315 1.00 98.19 84 THR A C 1
ATOM 659 O O . THR A 1 84 ? 1.043 -6.941 3.250 1.00 98.19 84 THR A O 1
ATOM 662 N N . GLN A 1 85 ? 2.981 -6.851 4.386 1.00 97.81 85 GLN A N 1
ATOM 663 C CA . GLN A 1 85 ? 3.824 -6.830 3.188 1.00 97.81 85 GLN A CA 1
ATOM 664 C C . GLN A 1 85 ? 3.839 -8.228 2.560 1.00 97.81 85 GLN A C 1
ATOM 666 O O . GLN A 1 85 ? 4.038 -9.223 3.254 1.00 97.81 85 GLN A O 1
ATOM 671 N N . ARG A 1 86 ? 3.577 -8.305 1.255 1.00 97.50 86 ARG A N 1
ATOM 672 C CA . ARG A 1 86 ? 3.370 -9.562 0.520 1.00 97.50 86 ARG A CA 1
ATOM 673 C C . ARG A 1 86 ? 4.444 -9.886 -0.493 1.00 97.50 86 ARG A C 1
ATOM 675 O O . ARG A 1 86 ? 4.510 -11.027 -0.926 1.00 97.50 86 ARG A O 1
ATOM 682 N N . GLY A 1 87 ? 5.248 -8.909 -0.881 1.00 97.25 87 GLY A N 1
ATOM 683 C CA . GLY A 1 87 ? 6.281 -9.079 -1.892 1.00 97.25 87 GLY A CA 1
ATOM 684 C C . GLY A 1 87 ? 6.580 -7.771 -2.605 1.00 97.25 87 GLY A C 1
ATOM 685 O O . GLY A 1 87 ? 6.387 -6.681 -2.049 1.00 97.25 87 GLY A O 1
ATOM 686 N N . ILE A 1 88 ? 7.056 -7.903 -3.835 1.00 97.38 88 ILE A N 1
ATOM 687 C CA . ILE A 1 88 ? 7.438 -6.805 -4.716 1.00 97.38 88 ILE A CA 1
ATOM 688 C C . ILE A 1 88 ? 6.599 -6.889 -5.986 1.00 97.38 88 IL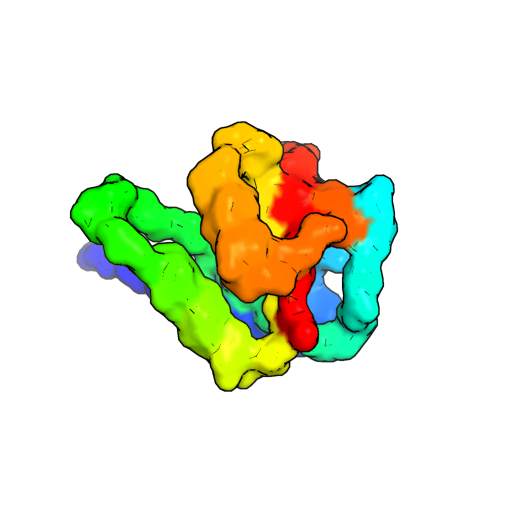E A C 1
ATOM 690 O O . ILE A 1 88 ? 6.453 -7.964 -6.562 1.00 97.38 88 ILE A O 1
ATOM 694 N N . ILE A 1 89 ? 6.054 -5.759 -6.423 1.00 95.38 89 ILE A N 1
ATOM 695 C CA . ILE A 1 89 ? 5.408 -5.631 -7.732 1.00 95.38 89 ILE A CA 1
ATOM 696 C C . ILE A 1 89 ? 6.166 -4.621 -8.589 1.00 95.38 89 ILE A C 1
ATOM 698 O O . ILE A 1 89 ? 6.887 -3.769 -8.066 1.00 95.38 89 ILE A O 1
ATOM 702 N N . TYR A 1 90 ? 5.950 -4.692 -9.897 1.00 93.62 90 TYR A N 1
ATOM 703 C CA . TYR A 1 90 ? 6.516 -3.766 -10.871 1.00 93.62 90 TYR A CA 1
ATOM 704 C C . TYR A 1 90 ? 5.379 -3.013 -11.548 1.00 93.62 90 TYR A C 1
ATOM 706 O O . TYR A 1 90 ? 4.537 -3.601 -12.233 1.00 93.62 90 TYR A O 1
ATOM 714 N N . VAL A 1 91 ? 5.330 -1.706 -11.306 1.00 87.75 91 VAL A N 1
ATOM 715 C CA . VAL A 1 91 ? 4.273 -0.839 -11.826 1.00 87.75 91 VAL A CA 1
ATOM 716 C C . VAL A 1 91 ? 4.579 -0.503 -13.280 1.00 87.75 91 VAL A C 1
ATOM 718 O O . VAL A 1 91 ? 5.709 -0.170 -13.623 1.00 87.75 91 VAL A O 1
ATOM 721 N N . ARG A 1 92 ? 3.586 -0.628 -14.165 1.00 83.69 92 ARG A N 1
ATOM 722 C CA . ARG A 1 92 ? 3.802 -0.540 -15.623 1.00 83.69 92 ARG A CA 1
ATOM 723 C C . ARG A 1 92 ? 4.291 0.824 -16.096 1.00 83.69 92 ARG A C 1
ATOM 725 O O . ARG A 1 92 ? 4.910 0.907 -17.152 1.00 83.69 92 ARG A O 1
ATOM 732 N N . GLU A 1 93 ? 3.957 1.883 -15.367 1.00 82.31 93 GLU A N 1
ATOM 733 C CA . GLU A 1 93 ? 4.305 3.249 -15.742 1.00 82.31 93 GLU A CA 1
ATOM 734 C C . GLU A 1 93 ? 5.815 3.508 -15.750 1.00 82.31 93 GLU A C 1
ATOM 736 O O . GLU A 1 93 ? 6.290 4.219 -16.634 1.00 82.31 93 GLU A O 1
ATOM 741 N N . ASP A 1 94 ? 6.558 2.950 -14.792 1.00 86.19 94 ASP A N 1
ATOM 742 C CA . ASP A 1 94 ? 7.991 3.219 -14.612 1.00 86.19 94 ASP A CA 1
ATOM 743 C C . ASP A 1 94 ? 8.860 1.958 -14.475 1.00 86.19 94 ASP A C 1
ATOM 745 O O . ASP A 1 94 ? 10.072 2.050 -14.628 1.00 86.19 94 ASP A O 1
ATOM 749 N N . HIS A 1 95 ? 8.260 0.778 -14.292 1.00 84.38 95 HIS A N 1
ATOM 750 C CA . HIS A 1 95 ? 8.939 -0.492 -14.002 1.00 84.38 95 HIS A CA 1
ATOM 751 C C . HIS A 1 95 ? 9.817 -0.456 -12.747 1.00 84.38 95 HIS A C 1
ATOM 753 O O . HIS A 1 95 ? 10.648 -1.345 -12.554 1.00 84.38 95 HIS A O 1
ATOM 759 N N . ASP A 1 96 ? 9.617 0.520 -11.865 1.00 89.88 96 ASP A N 1
ATOM 760 C CA . ASP A 1 96 ? 10.345 0.563 -10.611 1.00 89.88 96 ASP A CA 1
ATOM 761 C C . ASP A 1 96 ? 9.679 -0.377 -9.594 1.00 89.88 96 ASP A C 1
ATOM 763 O O . ASP A 1 96 ? 8.444 -0.467 -9.521 1.00 89.88 96 ASP A O 1
ATOM 767 N N . PRO A 1 97 ? 10.471 -1.065 -8.754 1.00 94.75 97 PRO A N 1
ATOM 768 C CA . PRO A 1 97 ? 9.928 -1.970 -7.758 1.00 94.75 97 PRO A CA 1
ATOM 769 C C . PRO A 1 97 ? 9.094 -1.206 -6.723 1.00 94.75 97 PRO A C 1
ATOM 771 O O . PRO A 1 97 ? 9.445 -0.110 -6.264 1.00 94.75 97 PRO A O 1
ATOM 774 N N . ARG A 1 98 ? 7.979 -1.805 -6.314 1.00 95.12 98 ARG A N 1
ATOM 775 C CA . ARG A 1 98 ? 7.146 -1.331 -5.207 1.00 95.12 98 ARG A CA 1
ATOM 776 C C . ARG A 1 98 ? 6.966 -2.443 -4.195 1.00 95.12 98 ARG A C 1
ATOM 778 O O . ARG A 1 98 ? 6.730 -3.592 -4.558 1.00 95.12 98 ARG A O 1
ATOM 785 N N . LEU A 1 99 ? 7.026 -2.089 -2.918 1.00 96.75 99 LEU A N 1
ATOM 786 C CA . LEU A 1 99 ? 6.621 -2.988 -1.849 1.00 96.75 99 LEU A CA 1
ATOM 787 C C . LEU A 1 99 ? 5.100 -3.118 -1.892 1.00 96.75 99 LEU A C 1
ATOM 789 O O . LEU A 1 99 ? 4.393 -2.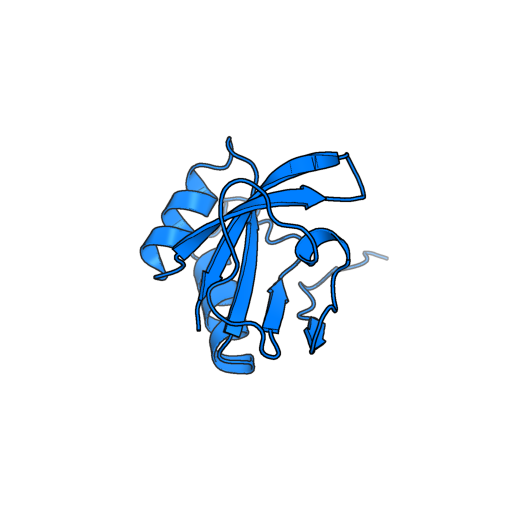118 -1.751 1.00 96.75 99 LEU A O 1
ATOM 793 N N . ALA A 1 100 ? 4.613 -4.338 -2.087 1.00 96.12 100 ALA A N 1
ATOM 794 C CA . ALA A 1 100 ? 3.194 -4.647 -2.137 1.00 96.12 100 ALA A CA 1
ATOM 795 C C . ALA A 1 100 ? 2.666 -5.065 -0.766 1.00 96.12 100 ALA A C 1
ATOM 797 O O . ALA A 1 100 ? 3.290 -5.857 -0.058 1.00 96.12 100 ALA A O 1
ATOM 798 N N . TYR A 1 101 ? 1.488 -4.556 -0.421 1.00 96.56 101 TYR A N 1
ATOM 799 C CA . TYR A 1 101 ? 0.798 -4.803 0.835 1.00 96.56 101 TYR A CA 1
ATOM 800 C C . TYR A 1 101 ? -0.655 -5.203 0.588 1.00 96.56 101 TYR A C 1
ATOM 802 O O . TYR A 1 101 ? -1.298 -4.669 -0.318 1.00 96.56 101 TYR A O 1
ATOM 810 N N . ASP A 1 102 ? -1.198 -6.079 1.433 1.00 95.56 102 ASP A N 1
ATOM 811 C CA . ASP A 1 102 ? -2.637 -6.342 1.489 1.00 95.56 102 ASP A CA 1
ATOM 812 C C . ASP A 1 102 ? -3.196 -6.320 2.917 1.00 95.56 102 ASP A C 1
ATOM 814 O O . ASP A 1 102 ? -2.465 -6.382 3.911 1.00 95.56 102 ASP A O 1
ATOM 818 N N . LYS A 1 103 ? -4.516 -6.178 2.998 1.00 95.94 103 LYS A N 1
ATOM 819 C CA . LYS A 1 103 ? -5.311 -6.344 4.213 1.00 95.94 103 LYS A CA 1
ATOM 820 C C . LYS A 1 103 ? -6.674 -6.895 3.822 1.00 95.94 103 LYS A C 1
ATOM 822 O O . LYS A 1 103 ? -7.286 -6.337 2.911 1.00 95.94 103 LYS A O 1
ATOM 827 N N . PHE A 1 104 ? -7.138 -7.929 4.516 1.00 91.69 104 PHE A N 1
ATOM 828 C CA . PHE A 1 104 ? -8.464 -8.531 4.378 1.00 91.69 104 PHE A CA 1
ATOM 829 C C . PHE A 1 104 ? -8.984 -9.036 5.725 1.00 91.69 104 PHE A C 1
ATOM 831 O O . PHE A 1 104 ? -8.141 -9.211 6.635 1.00 91.69 104 PHE A O 1
#